Protein AF-A0A7S3RJG1-F1 (afdb_monomer_lite)

Organism: Emiliania huxleyi (NCBI:txid2903)

Structure (mmCIF, N/CA/C/O backbone):
data_AF-A0A7S3RJG1-F1
#
_entry.id   AF-A0A7S3RJG1-F1
#
loop_
_atom_site.group_PDB
_atom_site.id
_atom_site.type_symbol
_atom_site.label_atom_id
_atom_site.label_alt_id
_atom_site.label_comp_id
_atom_site.label_asym_id
_atom_site.label_entity_id
_atom_site.label_seq_id
_atom_site.pdbx_PDB_ins_code
_atom_site.Cartn_x
_atom_site.Cartn_y
_atom_site.Cartn_z
_atom_site.occupancy
_atom_site.B_iso_or_equiv
_atom_site.auth_seq_id
_atom_site.auth_comp_id
_atom_site.auth_asym_id
_atom_site.auth_atom_id
_atom_site.pdbx_PDB_model_num
ATOM 1 N N . MET A 1 1 ? 44.352 -50.219 5.046 1.00 38.06 1 MET A N 1
ATOM 2 C CA . MET A 1 1 ? 43.283 -51.176 4.690 1.00 38.06 1 MET A CA 1
ATOM 3 C C . MET A 1 1 ? 41.955 -50.445 4.789 1.00 38.06 1 MET A C 1
ATOM 5 O O . MET A 1 1 ? 41.608 -50.012 5.878 1.00 38.06 1 MET A O 1
ATOM 9 N N . LEU A 1 2 ? 41.303 -50.210 3.646 1.00 36.72 2 LEU A N 1
ATOM 10 C CA . LEU A 1 2 ? 39.987 -49.573 3.542 1.00 36.72 2 LEU A CA 1
ATOM 11 C C . LEU A 1 2 ? 38.890 -50.567 3.947 1.00 36.72 2 LEU A C 1
ATOM 13 O O . LEU A 1 2 ? 38.908 -51.700 3.471 1.00 36.72 2 LEU A O 1
ATOM 17 N N . ALA A 1 3 ? 37.918 -50.129 4.746 1.00 38.59 3 ALA A N 1
ATOM 18 C CA . ALA A 1 3 ? 36.662 -50.844 4.955 1.00 38.59 3 ALA A CA 1
ATOM 19 C C . ALA A 1 3 ? 35.512 -49.977 4.426 1.00 38.59 3 ALA A C 1
ATOM 21 O O . ALA A 1 3 ? 35.265 -48.878 4.918 1.00 38.59 3 ALA A O 1
ATOM 22 N N . ALA A 1 4 ? 34.877 -50.471 3.364 1.00 38.81 4 ALA A N 1
ATOM 23 C CA . ALA A 1 4 ? 33.766 -49.854 2.660 1.00 38.81 4 ALA A CA 1
ATOM 24 C C . ALA A 1 4 ? 32.439 -50.114 3.394 1.00 38.81 4 ALA A C 1
ATOM 26 O O . ALA A 1 4 ? 32.154 -51.245 3.785 1.00 38.81 4 ALA A O 1
ATOM 27 N N . LEU A 1 5 ? 31.623 -49.068 3.546 1.00 38.53 5 LEU A N 1
ATOM 28 C CA . LEU A 1 5 ? 30.238 -49.150 4.007 1.00 38.53 5 LEU A CA 1
ATOM 29 C C . LEU A 1 5 ? 29.314 -49.436 2.816 1.00 38.53 5 LEU A C 1
ATOM 31 O O . LEU A 1 5 ? 29.270 -48.672 1.854 1.00 38.53 5 LEU A O 1
ATOM 35 N N . ALA A 1 6 ? 28.579 -50.545 2.900 1.00 40.41 6 ALA A N 1
ATOM 36 C CA . ALA A 1 6 ? 27.544 -50.939 1.954 1.00 40.41 6 ALA A CA 1
ATOM 37 C C . ALA A 1 6 ? 26.232 -50.190 2.250 1.00 40.41 6 ALA A C 1
ATOM 39 O O . ALA A 1 6 ? 25.736 -50.210 3.376 1.00 40.41 6 ALA A O 1
ATOM 40 N N . VAL A 1 7 ? 25.669 -49.544 1.228 1.00 42.00 7 VAL A N 1
ATOM 41 C CA . VAL A 1 7 ? 24.361 -48.875 1.271 1.00 42.00 7 VAL A CA 1
ATOM 42 C C . VAL A 1 7 ? 23.276 -49.891 0.915 1.00 42.00 7 VAL A C 1
ATOM 44 O O . VAL A 1 7 ? 23.320 -50.522 -0.140 1.00 42.00 7 VAL A O 1
ATOM 47 N N . ALA A 1 8 ? 22.314 -50.054 1.822 1.00 39.75 8 ALA A N 1
ATOM 48 C CA . ALA A 1 8 ? 21.162 -50.932 1.677 1.00 39.75 8 ALA A CA 1
ATOM 49 C C . ALA A 1 8 ? 20.183 -50.404 0.612 1.00 39.75 8 ALA A C 1
ATOM 51 O O . ALA A 1 8 ? 19.759 -49.250 0.653 1.00 39.75 8 ALA A O 1
ATOM 52 N N . ALA A 1 9 ? 19.808 -51.275 -0.324 1.00 37.09 9 ALA A N 1
ATOM 53 C CA . ALA A 1 9 ? 18.750 -51.044 -1.296 1.00 37.09 9 ALA A CA 1
ATOM 54 C C . ALA A 1 9 ? 17.375 -51.249 -0.637 1.00 37.09 9 ALA A C 1
ATOM 56 O O . ALA A 1 9 ? 17.085 -52.335 -0.136 1.00 37.09 9 ALA A O 1
ATOM 57 N N . TYR A 1 10 ? 16.523 -50.222 -0.666 1.00 35.66 10 TYR A N 1
ATOM 58 C CA . TYR A 1 10 ? 15.114 -50.310 -0.277 1.00 35.66 10 TYR A CA 1
ATOM 59 C C . TYR A 1 10 ? 14.236 -49.950 -1.485 1.00 35.66 10 TYR A C 1
ATOM 61 O O . TYR A 1 10 ? 14.362 -48.868 -2.056 1.00 35.66 10 TYR A O 1
ATOM 69 N N . GLN A 1 11 ? 13.391 -50.896 -1.902 1.00 41.91 11 GLN A N 1
ATOM 70 C CA . GLN A 1 11 ? 12.414 -50.769 -2.990 1.00 41.91 11 GLN A CA 1
ATOM 71 C C . GLN A 1 11 ? 11.110 -50.123 -2.485 1.00 41.91 11 GLN A C 1
ATOM 73 O O . GLN A 1 11 ? 10.681 -50.447 -1.377 1.00 41.91 11 GLN A O 1
ATOM 78 N N . PRO A 1 12 ? 10.405 -49.306 -3.289 1.00 49.06 12 PRO A N 1
ATOM 79 C CA . PRO A 1 12 ? 9.004 -48.979 -3.037 1.00 49.06 12 PRO A CA 1
ATOM 80 C C . PRO A 1 12 ? 8.052 -50.014 -3.683 1.00 49.06 12 PRO A C 1
ATOM 82 O O . PRO A 1 12 ? 8.386 -50.597 -4.718 1.00 49.06 12 PRO A O 1
ATOM 85 N N . PRO A 1 13 ? 6.860 -50.252 -3.100 1.00 49.81 13 PRO A N 1
ATOM 86 C CA . PRO A 1 13 ? 5.906 -51.240 -3.592 1.00 49.81 13 PRO A CA 1
ATOM 87 C C . PRO A 1 13 ? 5.109 -50.744 -4.806 1.00 49.81 13 PRO A C 1
ATOM 89 O O . PRO A 1 13 ? 4.666 -49.598 -4.876 1.00 49.81 13 PRO A O 1
ATOM 92 N N . CYS A 1 14 ? 4.876 -51.663 -5.740 1.00 38.03 14 CYS A N 1
ATOM 93 C CA . CYS A 1 14 ? 4.007 -51.504 -6.899 1.00 38.03 14 CYS A CA 1
ATOM 94 C C . CYS A 1 14 ? 2.534 -51.752 -6.521 1.00 38.03 14 CYS A C 1
ATOM 96 O O . CYS A 1 14 ? 2.207 -52.833 -6.037 1.00 38.03 14 CYS A O 1
ATOM 98 N N . LEU A 1 15 ? 1.634 -50.824 -6.855 1.00 45.22 15 LEU A N 1
ATOM 99 C CA . LEU A 1 15 ? 0.207 -51.076 -7.122 1.00 45.22 15 LEU A CA 1
ATOM 100 C C . LEU A 1 15 ? -0.148 -50.222 -8.357 1.00 45.22 15 LEU A C 1
ATOM 102 O O . LEU A 1 15 ? 0.000 -49.007 -8.320 1.00 45.22 15 LEU A O 1
ATOM 106 N N . ALA A 1 16 ? -0.290 -50.816 -9.552 1.00 39.38 16 ALA A N 1
ATOM 107 C CA . ALA A 1 16 ? -1.556 -51.305 -10.130 1.00 39.38 16 ALA A CA 1
ATOM 108 C C . ALA A 1 16 ? -2.599 -50.166 -10.244 1.00 39.38 16 ALA A C 1
ATOM 110 O O . ALA A 1 16 ? -2.907 -49.534 -9.249 1.00 39.38 16 ALA A O 1
ATOM 111 N N . ARG A 1 17 ? -3.243 -49.833 -11.369 1.00 36.91 17 ARG A N 1
ATOM 112 C CA . ARG A 1 17 ? -3.644 -50.574 -12.575 1.00 36.91 17 ARG A CA 1
ATOM 113 C C . ARG A 1 17 ? -4.294 -49.539 -13.530 1.00 36.91 17 ARG A C 1
ATOM 115 O O . ARG A 1 17 ? -4.946 -48.633 -13.032 1.00 36.91 17 ARG A O 1
ATOM 122 N N . SER A 1 18 ? -4.123 -49.696 -14.851 1.00 43.47 18 SER A N 1
ATOM 123 C CA . SER A 1 18 ? -5.025 -49.305 -15.972 1.00 43.47 18 SER A CA 1
ATOM 124 C C . SER A 1 18 ? -5.950 -48.071 -15.794 1.00 43.47 18 SER A C 1
ATOM 126 O O . SER A 1 18 ? -6.823 -48.069 -14.935 1.00 43.47 18 SER A O 1
ATOM 128 N N . SER A 1 19 ? -6.016 -47.079 -16.686 1.00 41.47 19 SER A N 1
ATOM 129 C CA . SER A 1 19 ? -6.499 -47.197 -18.077 1.00 41.47 19 SER A CA 1
ATOM 130 C C . SER A 1 19 ? -6.564 -45.792 -18.707 1.00 41.47 19 SER A C 1
ATOM 132 O O . SER A 1 19 ? -6.949 -44.854 -18.019 1.00 41.47 19 SER A O 1
ATOM 134 N N . GLY A 1 20 ? -6.330 -45.669 -20.019 1.00 40.94 20 GLY A N 1
ATOM 135 C CA . GLY A 1 20 ? -7.025 -44.667 -20.845 1.00 40.94 20 GLY A CA 1
ATOM 136 C C . GLY A 1 20 ? -6.385 -43.284 -21.007 1.00 40.94 20 GLY A C 1
ATOM 137 O O . GLY A 1 20 ? -6.998 -42.281 -20.659 1.00 40.94 20 GLY A O 1
ATOM 138 N N . LEU A 1 21 ? -5.215 -43.202 -21.649 1.00 40.44 21 LEU A N 1
ATOM 139 C CA . LEU A 1 21 ? -4.813 -41.979 -22.356 1.00 40.44 21 LEU A CA 1
ATOM 140 C C . LEU A 1 21 ? -5.718 -41.810 -23.586 1.00 40.44 21 LEU A C 1
ATOM 142 O O . LEU A 1 21 ? -5.425 -42.335 -24.660 1.00 40.44 21 LEU A O 1
ATOM 146 N N . GLN A 1 22 ? -6.841 -41.109 -23.429 1.00 47.50 22 GLN A N 1
ATOM 147 C CA . GLN A 1 22 ? -7.560 -40.568 -24.576 1.00 47.50 22 GLN A CA 1
ATOM 148 C C . GLN A 1 22 ? -6.876 -39.280 -25.023 1.00 47.50 22 GLN A C 1
ATOM 150 O O . GLN A 1 22 ? -6.852 -38.262 -24.337 1.00 47.50 22 GLN A O 1
ATOM 155 N N . SER A 1 23 ? -6.279 -39.394 -26.201 1.00 47.53 23 SER A N 1
ATOM 156 C CA . SER A 1 23 ? -5.746 -38.313 -27.002 1.00 47.53 23 SER A CA 1
ATOM 157 C C . SER A 1 23 ? -6.875 -37.364 -27.413 1.00 47.53 23 SER A C 1
ATOM 159 O O . SER A 1 23 ? -7.756 -37.747 -28.177 1.00 47.53 23 SER A O 1
ATOM 161 N N . THR A 1 24 ? -6.823 -36.112 -26.964 1.00 46.72 24 THR A N 1
ATOM 162 C CA . THR A 1 24 ? -7.444 -34.992 -27.682 1.00 46.72 24 THR A CA 1
ATOM 163 C C . THR A 1 24 ? -6.402 -33.905 -27.859 1.00 46.72 24 THR A C 1
ATOM 165 O O . THR A 1 24 ? -6.221 -33.014 -27.031 1.00 46.72 24 THR A O 1
ATOM 168 N N . THR A 1 25 ? -5.676 -34.011 -28.965 1.00 46.88 25 THR A N 1
ATOM 169 C CA . THR A 1 25 ? -4.813 -32.960 -29.490 1.00 46.88 25 THR A CA 1
ATOM 170 C C . THR A 1 25 ? -5.692 -31.796 -29.958 1.00 46.88 25 THR A C 1
ATOM 172 O O . THR A 1 25 ? -6.132 -31.765 -31.104 1.00 46.88 25 THR A O 1
ATOM 175 N N . LEU A 1 26 ? -5.957 -30.810 -29.098 1.00 42.34 26 LEU A N 1
ATOM 176 C CA . LEU A 1 26 ? -6.446 -29.508 -29.556 1.00 42.34 26 LEU A CA 1
ATOM 177 C C . LEU A 1 26 ? -5.259 -28.733 -30.140 1.00 42.34 26 LEU A C 1
ATOM 179 O O . LEU A 1 26 ? -4.596 -27.948 -29.466 1.00 42.34 26 LEU A O 1
ATOM 183 N N . ARG A 1 27 ? -4.975 -28.980 -31.425 1.00 44.81 27 ARG A N 1
ATOM 184 C CA . ARG A 1 27 ? -4.198 -28.053 -32.254 1.00 44.81 27 ARG A CA 1
ATOM 185 C C . ARG A 1 27 ? -4.978 -26.741 -32.317 1.00 44.81 27 ARG A C 1
ATOM 187 O O . ARG A 1 27 ? -5.943 -26.632 -33.069 1.00 44.81 27 ARG A O 1
ATOM 194 N N . ARG A 1 28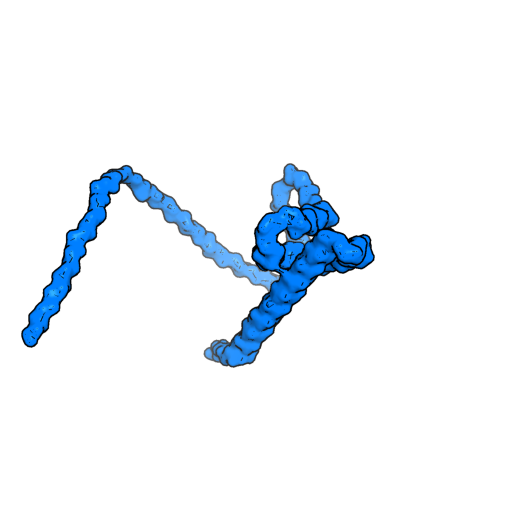 ? -4.568 -25.734 -31.543 1.00 41.84 28 ARG A N 1
ATOM 195 C CA . ARG A 1 28 ? -5.001 -24.358 -31.790 1.00 41.84 28 ARG A CA 1
ATOM 196 C C . ARG A 1 28 ? -4.360 -23.920 -33.103 1.00 41.84 28 ARG A C 1
ATOM 198 O O . ARG A 1 28 ? -3.164 -23.648 -33.151 1.00 41.84 28 ARG A O 1
ATOM 205 N N . ALA A 1 29 ? -5.148 -23.913 -34.173 1.00 43.44 29 ALA A N 1
ATOM 206 C CA . ALA A 1 29 ? -4.787 -23.242 -35.408 1.00 43.44 29 ALA A CA 1
ATOM 207 C C . ALA A 1 29 ? -4.615 -21.748 -35.094 1.00 43.44 29 ALA A C 1
ATOM 209 O O . ALA A 1 29 ? -5.582 -21.049 -34.798 1.00 43.44 29 ALA A O 1
ATOM 210 N N . VAL A 1 30 ? -3.371 -21.274 -35.088 1.00 45.16 30 VAL A N 1
ATOM 211 C CA . VAL A 1 30 ? -3.067 -19.844 -35.112 1.00 45.16 30 VAL A CA 1
ATOM 212 C C . VAL A 1 30 ? -3.192 -19.418 -36.569 1.00 45.16 30 VAL A C 1
ATOM 214 O O . VAL A 1 30 ? -2.314 -19.704 -37.378 1.00 45.16 30 VAL A O 1
ATOM 217 N N . ALA A 1 31 ? -4.309 -18.787 -36.923 1.00 46.97 31 ALA A N 1
ATOM 218 C CA . ALA A 1 31 ? -4.369 -18.001 -38.146 1.00 46.97 31 ALA A CA 1
ATOM 219 C C . ALA A 1 31 ? -3.555 -16.713 -37.917 1.00 46.97 31 ALA A C 1
ATOM 221 O O . ALA A 1 31 ? -3.774 -16.049 -36.899 1.00 46.97 31 ALA A O 1
ATOM 222 N N . PRO A 1 32 ? -2.625 -16.333 -38.809 1.00 42.91 32 PRO A N 1
ATOM 223 C CA . PRO A 1 32 ? -1.995 -15.027 -38.731 1.00 42.91 32 PRO A CA 1
ATOM 224 C C . PRO A 1 32 ? -3.016 -13.981 -39.193 1.00 42.91 32 PRO A C 1
ATOM 226 O O . PRO A 1 32 ? -3.326 -13.887 -40.378 1.00 42.91 32 PRO A O 1
ATOM 229 N N . VAL A 1 33 ? -3.562 -13.192 -38.266 1.00 44.22 33 VAL A N 1
ATOM 230 C CA . VAL A 1 33 ? -4.250 -11.950 -38.639 1.00 44.22 33 VAL A CA 1
ATOM 231 C C . VAL A 1 33 ? -3.158 -10.947 -38.992 1.00 44.22 33 VAL A C 1
ATOM 233 O O . VAL A 1 33 ? -2.571 -10.313 -38.118 1.00 44.22 33 VAL A O 1
ATOM 236 N N . ALA A 1 34 ? -2.846 -10.846 -40.282 1.00 44.09 34 ALA A N 1
ATOM 237 C CA . ALA A 1 34 ? -2.120 -9.708 -40.818 1.00 44.09 34 ALA A CA 1
ATOM 238 C C . ALA A 1 34 ? -3.028 -8.479 -40.672 1.00 44.09 34 ALA A C 1
ATOM 240 O O . ALA A 1 34 ? -3.936 -8.271 -41.474 1.00 44.09 34 ALA A O 1
ATOM 241 N N . ASN A 1 35 ? -2.831 -7.703 -39.606 1.00 43.50 35 ASN A N 1
ATOM 242 C CA . ASN A 1 35 ? -3.510 -6.427 -39.440 1.00 43.50 35 ASN A CA 1
ATOM 243 C C . ASN A 1 35 ? -2.752 -5.388 -40.273 1.00 43.50 35 ASN A C 1
ATOM 245 O O . ASN A 1 35 ? -1.767 -4.811 -39.817 1.00 43.50 35 ASN A O 1
ATOM 249 N N . ILE A 1 36 ? -3.163 -5.216 -41.528 1.00 47.94 36 ILE A N 1
ATOM 250 C CA . ILE A 1 36 ? -2.752 -4.069 -42.337 1.00 47.94 36 ILE A CA 1
ATOM 251 C C . ILE A 1 36 ? -3.549 -2.885 -41.790 1.00 47.94 36 ILE A C 1
ATOM 253 O O . ILE A 1 36 ? -4.747 -2.777 -42.032 1.00 47.94 36 ILE A O 1
ATOM 257 N N . ILE A 1 37 ? -2.899 -2.051 -40.982 1.00 48.94 37 ILE A N 1
ATOM 258 C CA . ILE A 1 37 ? -3.478 -0.801 -40.488 1.00 48.94 37 ILE A CA 1
ATOM 259 C C . ILE A 1 37 ? -3.342 0.216 -41.623 1.00 48.94 37 ILE A C 1
ATOM 261 O O . ILE A 1 37 ? -2.228 0.630 -41.946 1.00 48.94 37 ILE A O 1
ATOM 265 N N . ASP A 1 38 ? -4.460 0.578 -42.250 1.00 48.28 38 ASP A N 1
ATOM 266 C CA . ASP A 1 38 ? -4.538 1.730 -43.149 1.00 48.28 38 ASP A CA 1
ATOM 267 C C . ASP A 1 38 ? -4.416 3.014 -42.300 1.00 48.28 38 ASP A C 1
ATOM 269 O O . ASP A 1 38 ? -5.203 3.202 -41.369 1.00 48.28 38 ASP A O 1
ATOM 273 N N . PRO A 1 39 ? -3.418 3.883 -42.539 1.00 53.25 39 PRO A N 1
ATOM 274 C CA . PRO A 1 39 ? -3.160 5.046 -41.693 1.00 53.25 39 PRO A CA 1
ATOM 275 C C . PRO A 1 39 ? -4.148 6.214 -41.887 1.00 53.25 39 PRO A C 1
ATOM 277 O O . PRO A 1 39 ? -3.913 7.274 -41.309 1.00 53.25 39 PRO A O 1
ATOM 280 N N . ASN A 1 40 ? -5.221 6.062 -42.674 1.00 50.66 40 ASN A N 1
ATOM 281 C CA . ASN A 1 40 ? -6.138 7.163 -43.003 1.00 50.66 40 ASN A CA 1
ATOM 282 C C . ASN A 1 40 ? -7.588 7.043 -42.489 1.00 50.66 40 ASN A C 1
ATOM 284 O O . ASN A 1 40 ? -8.404 7.896 -42.842 1.00 50.66 40 ASN A O 1
ATOM 288 N N . GLU A 1 41 ? -7.937 6.076 -41.631 1.00 42.88 41 GLU A N 1
ATOM 289 C CA . GLU A 1 41 ? -9.262 6.077 -40.982 1.00 42.88 41 GLU A CA 1
ATOM 290 C C . GLU A 1 41 ? -9.256 6.786 -39.611 1.00 42.88 41 GLU A C 1
ATOM 292 O O . GLU A 1 41 ? -8.431 6.466 -38.751 1.00 42.88 41 GLU A O 1
ATOM 297 N N . PRO A 1 42 ? -10.181 7.737 -39.353 1.00 44.91 42 PRO A N 1
ATOM 298 C CA . PRO A 1 42 ? -10.363 8.301 -38.022 1.00 44.91 42 PRO A CA 1
ATOM 299 C C . PRO A 1 42 ? -10.931 7.229 -37.086 1.00 44.91 42 PRO A C 1
ATOM 301 O O . PRO A 1 42 ? -11.965 6.637 -37.378 1.00 44.91 42 PRO A O 1
ATOM 304 N N . SER A 1 43 ? -10.247 7.006 -35.961 1.00 50.53 43 SER A N 1
ATOM 305 C CA . SER A 1 43 ? -10.522 6.000 -34.928 1.00 50.53 43 SER A CA 1
ATOM 306 C C . SER A 1 43 ? -11.999 5.896 -34.520 1.00 50.53 43 SER A C 1
ATOM 308 O O . SER A 1 43 ? -12.430 6.484 -33.529 1.00 50.53 43 SER A O 1
ATOM 310 N N . SER A 1 44 ? -12.781 5.107 -35.251 1.00 48.47 44 SER A N 1
ATOM 311 C CA . SER A 1 44 ? -14.090 4.640 -34.812 1.00 48.47 44 SER A CA 1
ATOM 312 C C . SER A 1 44 ? -13.894 3.586 -33.726 1.00 48.47 44 SER A C 1
ATOM 314 O O . SER A 1 44 ? -13.233 2.568 -33.939 1.00 48.47 44 SER A O 1
ATOM 316 N N . GLU A 1 45 ? -14.449 3.859 -32.544 1.00 49.25 45 GLU A N 1
ATOM 317 C CA . GLU A 1 45 ? -14.462 2.969 -31.386 1.00 49.25 45 GLU A CA 1
ATOM 318 C C . GLU A 1 45 ? -14.831 1.537 -31.794 1.00 49.25 45 GLU A C 1
ATOM 320 O O . GLU A 1 45 ? -15.966 1.242 -32.176 1.00 49.25 45 GLU A O 1
ATOM 325 N N . VAL A 1 46 ? -13.877 0.614 -31.665 1.00 50.12 46 VAL A N 1
ATOM 326 C CA . VAL A 1 46 ? -14.144 -0.821 -31.768 1.00 50.12 46 VAL A CA 1
ATOM 327 C C . VAL A 1 46 ? -14.915 -1.237 -30.513 1.00 50.12 46 VAL A C 1
ATOM 329 O O . VAL A 1 46 ? -14.344 -1.721 -29.534 1.00 50.12 46 VAL A O 1
ATOM 332 N N . ARG A 1 47 ? -16.238 -1.045 -30.520 1.00 49.69 47 ARG A N 1
ATOM 333 C CA . ARG A 1 47 ? -17.137 -1.687 -29.557 1.00 49.69 47 ARG A CA 1
ATOM 334 C C . ARG A 1 47 ? -17.090 -3.191 -29.803 1.00 49.69 47 ARG A C 1
ATOM 336 O O . ARG A 1 47 ? -17.732 -3.709 -30.714 1.00 49.69 47 ARG A O 1
ATOM 343 N N . ARG A 1 48 ? -16.324 -3.910 -28.979 1.00 53.41 48 ARG A N 1
ATOM 344 C CA . ARG A 1 48 ? -16.475 -5.363 -28.848 1.00 53.41 48 ARG A CA 1
ATOM 345 C C . ARG A 1 48 ? -17.892 -5.627 -28.345 1.00 53.41 48 ARG A C 1
ATOM 347 O O . ARG A 1 48 ? -18.196 -5.331 -27.194 1.00 53.41 48 ARG A O 1
ATOM 354 N N . ALA A 1 49 ? -18.752 -6.164 -29.203 1.00 48.44 49 ALA A N 1
ATOM 355 C CA . ALA A 1 49 ? -20.042 -6.698 -28.795 1.00 48.44 49 ALA A CA 1
ATOM 356 C C . ALA A 1 49 ? -19.804 -7.931 -27.903 1.00 48.44 49 ALA A C 1
ATOM 358 O O . ALA A 1 49 ? -19.557 -9.031 -28.394 1.00 48.44 49 ALA A O 1
ATOM 359 N N . GLY A 1 50 ? -19.792 -7.722 -26.585 1.00 51.62 50 GLY A N 1
ATOM 360 C CA . GLY A 1 50 ? -19.980 -8.779 -25.591 1.00 51.62 50 GLY A CA 1
ATOM 361 C C . GLY A 1 50 ? -21.471 -9.117 -25.439 1.00 51.62 50 GLY A C 1
ATOM 362 O O . GLY A 1 50 ? -22.310 -8.328 -25.877 1.00 51.62 50 GLY A O 1
ATOM 363 N N . PRO A 1 51 ? -21.821 -10.283 -24.864 1.00 49.03 51 PRO A N 1
ATOM 364 C CA . PRO A 1 51 ? -23.208 -10.739 -24.748 1.00 49.03 51 PRO A CA 1
ATOM 365 C C . PRO A 1 51 ? -24.072 -9.708 -24.006 1.00 49.03 51 PRO A C 1
ATOM 367 O O . PRO A 1 51 ? -23.713 -9.250 -22.924 1.00 49.03 51 PRO A O 1
ATOM 370 N N . ALA A 1 52 ? -25.203 -9.351 -24.616 1.00 56.19 52 ALA A N 1
ATOM 371 C CA . ALA A 1 52 ? -26.007 -8.162 -24.323 1.00 56.19 52 ALA A CA 1
ATOM 372 C C . ALA A 1 52 ? -26.853 -8.202 -23.031 1.00 56.19 52 ALA A C 1
ATOM 374 O O . ALA A 1 52 ? -27.629 -7.282 -22.814 1.00 56.19 52 ALA A O 1
ATOM 375 N N . ASP A 1 53 ? -26.695 -9.210 -22.167 1.00 56.31 53 ASP A N 1
ATOM 376 C CA . ASP A 1 53 ? -27.560 -9.419 -20.989 1.00 56.31 53 ASP A CA 1
ATOM 377 C C . ASP A 1 53 ? -26.787 -9.755 -19.698 1.00 56.31 53 ASP A C 1
ATOM 379 O O . ASP A 1 53 ? -27.332 -10.341 -18.762 1.00 56.31 53 ASP A O 1
ATOM 383 N N . ALA A 1 54 ? -25.503 -9.399 -19.606 1.00 58.16 54 ALA A N 1
ATOM 384 C CA . ALA A 1 54 ? -24.856 -9.352 -18.297 1.00 58.16 54 ALA A CA 1
ATOM 385 C C . ALA A 1 54 ? -25.292 -8.050 -17.602 1.00 58.16 54 ALA A C 1
ATOM 387 O O . ALA A 1 54 ? -25.154 -6.991 -18.221 1.00 58.16 54 ALA A O 1
ATOM 388 N N . PRO A 1 55 ? -25.803 -8.077 -16.350 1.00 58.59 55 PRO A N 1
ATOM 389 C CA . PRO A 1 55 ? -25.982 -6.840 -15.602 1.00 58.59 55 PRO A CA 1
ATOM 390 C C . PRO A 1 55 ? -24.650 -6.097 -15.640 1.00 58.59 55 PRO A C 1
ATOM 392 O O . PRO A 1 55 ? -23.603 -6.709 -15.415 1.00 58.59 55 PRO A O 1
ATOM 395 N N . GLU A 1 56 ? -24.692 -4.812 -15.989 1.00 59.75 56 GLU A N 1
ATOM 396 C CA . GLU A 1 56 ? -23.529 -3.934 -15.976 1.00 59.75 56 GLU A CA 1
ATOM 397 C C . GLU A 1 56 ? -23.059 -3.862 -14.514 1.00 59.75 56 GLU A C 1
ATOM 399 O O . GLU A 1 56 ? -23.506 -3.019 -13.740 1.00 59.75 56 GLU A O 1
ATOM 404 N N . GLN A 1 57 ? -22.249 -4.838 -14.089 1.00 61.06 57 GLN A N 1
ATOM 405 C CA . GLN A 1 57 ? -21.642 -4.889 -12.767 1.00 61.06 57 GLN A CA 1
ATOM 406 C C . GLN A 1 57 ? -20.620 -3.763 -12.737 1.00 61.06 57 GLN A C 1
ATOM 408 O O . GLN A 1 57 ? -19.442 -3.944 -13.043 1.00 61.06 57 GLN A O 1
ATOM 413 N N . ARG A 1 58 ? -21.105 -2.557 -12.447 1.00 67.62 58 ARG A N 1
ATOM 414 C CA . ARG A 1 58 ? -20.255 -1.420 -12.143 1.00 67.62 58 ARG A CA 1
ATOM 415 C C . ARG A 1 58 ? -19.572 -1.752 -10.832 1.00 67.62 58 ARG A C 1
ATOM 417 O O . ARG A 1 58 ? -20.226 -1.859 -9.801 1.00 67.62 58 ARG A O 1
ATOM 424 N N . ILE A 1 59 ? -18.269 -1.979 -10.905 1.00 66.38 59 ILE A N 1
ATOM 425 C CA . ILE A 1 59 ? -17.440 -2.117 -9.716 1.00 66.38 59 ILE A CA 1
ATOM 426 C C . ILE A 1 59 ? -17.476 -0.762 -9.015 1.00 66.38 59 ILE A C 1
ATOM 428 O O . ILE A 1 59 ? -17.014 0.234 -9.576 1.00 66.38 59 ILE A O 1
ATOM 432 N N . ASP A 1 60 ? -18.058 -0.724 -7.820 1.00 79.56 60 ASP A N 1
ATOM 433 C CA . ASP A 1 60 ? -17.979 0.447 -6.960 1.00 79.56 60 ASP A CA 1
ATOM 434 C C . ASP A 1 60 ? -16.583 0.483 -6.325 1.00 79.56 60 ASP A C 1
ATOM 436 O O . ASP A 1 60 ? -16.208 -0.366 -5.505 1.00 79.56 60 ASP A O 1
ATOM 440 N N . SER A 1 61 ? -15.774 1.449 -6.757 1.00 75.06 61 SER A N 1
ATOM 441 C CA . SER A 1 61 ? -14.420 1.637 -6.245 1.00 75.06 61 SER A CA 1
ATOM 442 C C . SER A 1 61 ? -14.432 1.991 -4.759 1.00 75.06 61 SER A C 1
ATOM 444 O O . SER A 1 61 ? -13.555 1.546 -4.021 1.00 75.06 61 SER A O 1
ATOM 446 N N . GLU A 1 62 ? -15.450 2.709 -4.279 1.00 82.19 62 GLU A N 1
ATOM 447 C CA . GLU A 1 62 ? -15.557 3.083 -2.874 1.00 82.19 62 GLU A CA 1
ATOM 448 C C . GLU A 1 62 ? -15.771 1.871 -1.972 1.00 82.19 62 GLU A C 1
ATOM 450 O O . GLU A 1 62 ? -15.091 1.742 -0.947 1.00 82.19 62 GLU A O 1
ATOM 455 N N . GLU A 1 63 ? -16.678 0.981 -2.364 1.00 83.69 63 GLU A N 1
ATOM 456 C CA . GLU A 1 63 ? -16.925 -0.274 -1.659 1.00 83.69 63 GLU A CA 1
ATOM 457 C C . GLU A 1 63 ? -15.683 -1.172 -1.691 1.00 83.69 63 GLU A C 1
ATOM 459 O O . GLU A 1 63 ? -15.274 -1.709 -0.658 1.00 83.69 63 GLU A O 1
ATOM 464 N N . THR A 1 64 ? -15.021 -1.252 -2.848 1.00 84.31 64 THR A N 1
ATOM 465 C CA . THR A 1 64 ? -13.799 -2.044 -3.035 1.00 84.31 64 THR A CA 1
ATOM 466 C C . THR A 1 64 ? -12.693 -1.603 -2.075 1.00 84.31 64 THR A C 1
ATOM 468 O O . THR A 1 64 ? -12.134 -2.430 -1.349 1.00 84.31 64 THR A O 1
ATOM 471 N N . TYR A 1 65 ? -12.419 -0.297 -1.992 1.00 85.25 65 TYR A N 1
ATOM 472 C CA . TYR A 1 65 ? -11.409 0.218 -1.065 1.00 85.25 65 TYR A CA 1
ATOM 473 C C . TYR A 1 65 ? -11.800 -0.006 0.392 1.00 85.25 65 TYR A C 1
ATOM 475 O O . TYR A 1 65 ? -10.936 -0.312 1.210 1.00 85.25 65 TYR A O 1
ATOM 483 N N . ARG A 1 66 ? -13.091 0.103 0.728 1.00 86.19 66 ARG A N 1
ATOM 484 C CA . ARG A 1 66 ? -13.584 -0.173 2.083 1.00 86.19 66 ARG A CA 1
ATOM 485 C C . ARG A 1 66 ? -13.336 -1.616 2.496 1.00 86.19 66 ARG A C 1
ATOM 487 O O . ARG A 1 66 ? -12.895 -1.851 3.619 1.00 86.19 66 ARG A O 1
ATOM 494 N N . ILE A 1 67 ? -13.612 -2.563 1.603 1.00 88.12 67 ILE A N 1
ATOM 495 C CA . ILE A 1 67 ? -13.381 -3.987 1.853 1.00 88.12 67 ILE A CA 1
ATOM 496 C C . 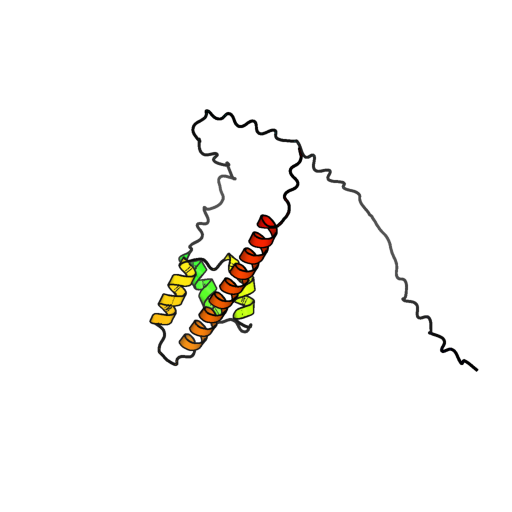ILE A 1 67 ? -11.887 -4.243 2.031 1.00 88.12 67 ILE A C 1
ATOM 498 O O . ILE A 1 67 ? -11.498 -4.827 3.036 1.00 88.12 67 ILE A O 1
ATOM 502 N N . MET A 1 68 ? -11.046 -3.746 1.121 1.00 88.50 68 MET A N 1
ATOM 503 C CA . MET A 1 68 ? -9.591 -3.903 1.219 1.00 88.50 68 MET A CA 1
ATOM 504 C C . MET A 1 68 ? -9.028 -3.319 2.514 1.00 88.50 68 MET A C 1
ATOM 506 O O . MET A 1 68 ? -8.236 -3.965 3.197 1.00 88.50 68 MET A O 1
ATOM 510 N N . PHE A 1 69 ? -9.456 -2.107 2.868 1.00 88.75 69 PHE A N 1
ATOM 511 C CA . PHE A 1 69 ? -9.019 -1.444 4.087 1.00 88.75 69 PHE A CA 1
ATOM 512 C C . PHE A 1 69 ? -9.425 -2.251 5.318 1.00 88.75 69 PHE A C 1
ATOM 514 O O . PHE A 1 69 ? -8.588 -2.543 6.165 1.00 88.75 69 PHE A O 1
ATOM 521 N N . ARG A 1 70 ? -10.684 -2.705 5.371 1.00 89.19 70 ARG A N 1
ATOM 522 C CA . ARG A 1 70 ? -11.170 -3.582 6.438 1.00 89.19 70 ARG A CA 1
ATOM 523 C C . ARG A 1 70 ? -10.340 -4.857 6.538 1.00 89.19 70 ARG A C 1
ATOM 525 O O . ARG A 1 70 ? -9.911 -5.205 7.628 1.00 89.19 70 ARG A O 1
ATOM 532 N N . THR A 1 71 ? -10.065 -5.522 5.418 1.00 89.31 71 THR A N 1
ATOM 533 C CA . THR A 1 71 ? -9.242 -6.737 5.405 1.00 89.31 71 THR A CA 1
ATOM 534 C C . THR A 1 71 ? -7.853 -6.484 5.987 1.00 89.31 71 THR A C 1
ATOM 536 O O . THR A 1 71 ? -7.372 -7.301 6.761 1.00 89.31 71 THR A O 1
ATOM 539 N N . LEU A 1 72 ? -7.215 -5.352 5.684 1.00 90.56 72 LEU A N 1
ATOM 540 C CA . LEU A 1 72 ? -5.903 -5.012 6.247 1.00 90.56 72 LEU A CA 1
ATOM 541 C C . LEU A 1 72 ? -5.964 -4.651 7.740 1.00 90.56 72 LEU A C 1
ATOM 543 O O . LEU A 1 72 ? -5.031 -4.946 8.490 1.00 90.56 72 LEU A O 1
ATOM 547 N N . MET A 1 73 ? -7.065 -4.050 8.187 1.00 89.56 73 MET A N 1
ATOM 548 C CA . MET A 1 73 ? -7.284 -3.766 9.606 1.00 89.56 73 MET A CA 1
ATOM 549 C C . MET A 1 73 ? -7.550 -5.045 10.409 1.00 89.56 73 MET A C 1
ATOM 551 O O . MET A 1 73 ? -7.028 -5.192 11.508 1.00 89.56 73 MET A O 1
ATOM 555 N N . GLU A 1 74 ? -8.307 -5.986 9.846 1.00 90.06 74 GLU A N 1
ATOM 556 C CA . GLU A 1 74 ? -8.795 -7.189 10.535 1.00 90.06 74 GLU A CA 1
ATOM 557 C C . GLU A 1 74 ? -7.931 -8.441 10.296 1.00 90.06 74 GLU A C 1
ATOM 559 O O . GLU A 1 74 ? -8.182 -9.479 10.903 1.00 90.06 74 GLU A O 1
ATOM 564 N N . THR A 1 75 ? -6.928 -8.389 9.412 1.00 88.25 75 THR A N 1
ATOM 565 C CA . THR A 1 75 ? -6.125 -9.577 9.079 1.00 88.25 75 THR A CA 1
ATOM 566 C C . THR A 1 75 ? -5.301 -10.083 10.264 1.00 88.25 75 THR A C 1
ATOM 568 O O . THR A 1 75 ? -4.601 -9.327 10.934 1.00 88.25 75 THR A O 1
ATOM 571 N N . GLU A 1 76 ? -5.327 -11.395 10.489 1.00 85.88 76 GLU A N 1
ATOM 572 C CA . GLU A 1 76 ? -4.446 -12.071 11.452 1.00 85.88 76 GLU A CA 1
ATOM 573 C C . GLU A 1 76 ? -3.044 -12.330 10.870 1.00 85.88 76 GLU A C 1
ATOM 575 O O . GLU A 1 76 ? -2.090 -12.594 11.606 1.00 85.88 76 GLU A O 1
ATOM 580 N N . ASN A 1 77 ? -2.904 -12.242 9.543 1.00 84.56 77 ASN A N 1
ATOM 581 C CA . ASN A 1 77 ? -1.625 -12.385 8.858 1.00 84.56 77 ASN A CA 1
ATOM 582 C C . ASN A 1 7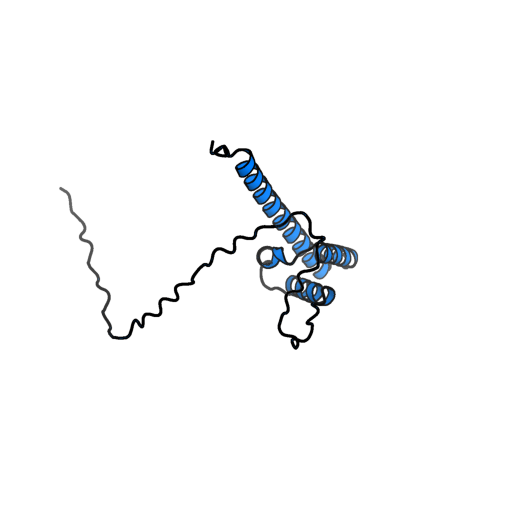7 ? -0.777 -11.115 9.007 1.00 84.56 77 ASN A C 1
ATOM 584 O O . ASN A 1 77 ? -1.262 -10.034 9.350 1.00 84.56 77 ASN A O 1
ATOM 588 N N . LYS A 1 78 ? 0.517 -11.227 8.690 1.00 89.88 78 LYS A N 1
ATOM 589 C CA . LYS A 1 78 ? 1.391 -10.054 8.607 1.00 89.88 78 LYS A CA 1
ATOM 590 C C . LYS A 1 78 ? 0.880 -9.116 7.516 1.00 89.88 78 LYS A C 1
ATOM 592 O O . LYS A 1 78 ? 0.738 -9.523 6.363 1.00 89.88 78 LYS A O 1
ATOM 597 N N . VAL A 1 79 ? 0.687 -7.847 7.867 1.00 92.25 79 VAL A N 1
ATOM 598 C CA . VAL A 1 79 ? 0.196 -6.810 6.947 1.00 92.25 79 VAL A CA 1
ATOM 599 C C . VAL A 1 79 ? 1.064 -6.716 5.695 1.00 92.25 79 VAL A C 1
ATOM 601 O O . VAL A 1 79 ? 0.542 -6.628 4.589 1.00 92.25 79 VAL A O 1
ATOM 604 N N . ALA A 1 80 ? 2.386 -6.820 5.849 1.00 92.50 80 ALA A N 1
ATOM 605 C CA . ALA A 1 80 ? 3.326 -6.797 4.732 1.00 92.50 80 ALA A CA 1
ATOM 606 C C . ALA A 1 80 ? 3.059 -7.891 3.681 1.00 92.50 80 ALA A C 1
ATOM 608 O O . ALA A 1 80 ? 3.163 -7.619 2.485 1.00 92.50 80 ALA A O 1
ATOM 609 N N . ASP A 1 81 ? 2.673 -9.097 4.106 1.00 93.06 81 ASP A N 1
ATOM 610 C CA . ASP A 1 81 ? 2.424 -10.217 3.193 1.00 93.06 81 ASP A CA 1
ATOM 611 C C . ASP A 1 81 ? 1.122 -9.997 2.405 1.00 93.06 81 ASP A C 1
ATOM 613 O O . ASP A 1 81 ? 1.073 -10.212 1.190 1.00 93.06 81 ASP A O 1
ATOM 617 N N . GLU A 1 82 ? 0.077 -9.496 3.072 1.00 91.75 82 GLU A N 1
ATOM 618 C CA . GLU A 1 82 ? -1.187 -9.136 2.418 1.00 91.75 82 GLU A CA 1
ATOM 619 C C . GLU A 1 82 ? -1.015 -7.948 1.466 1.00 91.75 82 GLU A C 1
ATOM 621 O O . GLU A 1 82 ? -1.579 -7.941 0.368 1.00 91.75 82 GLU A O 1
ATOM 626 N N . VAL A 1 83 ? -0.192 -6.968 1.840 1.00 92.69 83 VAL A N 1
ATOM 627 C CA . VAL A 1 83 ? 0.131 -5.829 0.980 1.00 92.69 83 VAL A CA 1
ATOM 628 C C . VAL A 1 83 ? 0.895 -6.288 -0.266 1.00 92.69 83 VAL A C 1
ATOM 630 O O . VAL A 1 83 ? 0.532 -5.927 -1.385 1.00 92.69 83 VAL A O 1
ATOM 633 N N . ALA A 1 84 ? 1.911 -7.138 -0.114 1.00 92.00 84 ALA A N 1
ATOM 634 C CA . ALA A 1 84 ? 2.682 -7.646 -1.248 1.00 92.00 84 ALA A CA 1
ATOM 635 C C . ALA A 1 84 ? 1.816 -8.464 -2.221 1.00 92.00 84 ALA A C 1
ATOM 637 O O . ALA A 1 84 ? 1.930 -8.315 -3.444 1.00 92.00 84 ALA A O 1
ATOM 638 N N . LYS A 1 85 ? 0.916 -9.298 -1.685 1.00 90.94 85 LYS A N 1
ATOM 639 C CA . LYS A 1 85 ? -0.009 -10.131 -2.465 1.00 90.94 85 LYS A CA 1
ATOM 640 C C . LYS A 1 85 ? -1.010 -9.299 -3.265 1.00 90.94 85 LYS A C 1
ATOM 642 O O . LYS A 1 85 ? -1.265 -9.607 -4.427 1.00 90.94 85 LYS A O 1
ATOM 647 N N . ASN A 1 86 ? -1.565 -8.256 -2.653 1.00 89.94 86 ASN A N 1
ATOM 648 C CA . ASN A 1 86 ? -2.645 -7.461 -3.235 1.00 89.94 86 ASN A CA 1
ATOM 649 C C . ASN A 1 86 ? -2.157 -6.153 -3.874 1.00 89.94 86 ASN A C 1
ATOM 651 O O . ASN A 1 86 ? -2.977 -5.317 -4.239 1.00 89.94 86 ASN A O 1
ATOM 655 N N . TYR A 1 87 ? -0.843 -5.980 -4.062 1.00 89.44 87 TYR A N 1
ATOM 656 C CA . TYR A 1 87 ? -0.258 -4.702 -4.477 1.00 89.44 87 TYR A CA 1
ATOM 657 C C . TYR A 1 87 ? -0.876 -4.089 -5.741 1.00 89.44 87 TYR A C 1
ATOM 659 O O . TYR A 1 87 ? -1.035 -2.877 -5.830 1.00 89.44 87 TYR A O 1
ATOM 667 N N . ALA A 1 88 ? -1.274 -4.921 -6.706 1.00 87.75 88 ALA A N 1
ATOM 668 C CA . ALA A 1 88 ? -1.899 -4.468 -7.951 1.00 87.75 88 ALA A CA 1
ATOM 669 C C . ALA A 1 88 ? -3.253 -3.754 -7.755 1.00 87.75 88 ALA A C 1
ATOM 671 O O . ALA A 1 88 ? -3.728 -3.103 -8.681 1.00 87.75 88 ALA A O 1
ATOM 672 N N . LEU A 1 89 ? -3.871 -3.898 -6.581 1.00 86.25 89 LEU A N 1
ATOM 673 C CA . LEU A 1 89 ? -5.146 -3.279 -6.222 1.00 86.25 89 LEU A CA 1
ATOM 674 C C . LEU A 1 89 ? -4.966 -1.956 -5.462 1.00 86.25 89 LEU A C 1
ATOM 676 O O . LEU A 1 89 ? -5.932 -1.210 -5.320 1.00 86.25 89 LEU A O 1
ATOM 680 N N . PHE A 1 90 ? -3.758 -1.647 -4.973 1.00 89.88 90 PHE A N 1
ATOM 681 C CA . PHE A 1 90 ? -3.488 -0.382 -4.291 1.00 89.88 90 PHE A CA 1
ATOM 682 C C . PHE A 1 90 ? -3.133 0.694 -5.309 1.00 89.88 90 PHE A C 1
ATOM 684 O O . PHE A 1 90 ? -1.988 0.838 -5.739 1.00 89.88 90 PHE A O 1
ATOM 691 N N . ASP A 1 91 ? -4.146 1.458 -5.688 1.00 90.56 91 ASP A N 1
ATOM 692 C CA . ASP A 1 91 ? -3.995 2.636 -6.521 1.00 90.56 91 ASP A CA 1
ATOM 693 C C . ASP A 1 91 ? -3.908 3.924 -5.686 1.00 90.56 91 ASP A C 1
ATOM 695 O O . ASP A 1 91 ? -3.886 3.925 -4.451 1.00 90.56 91 ASP A O 1
ATOM 699 N N . TYR A 1 92 ? -3.845 5.054 -6.387 1.00 87.69 92 TYR A N 1
ATOM 700 C CA . TYR A 1 92 ? -3.810 6.368 -5.759 1.00 87.69 92 TYR A CA 1
ATOM 701 C C . TYR A 1 92 ? -5.056 6.666 -4.911 1.00 87.69 92 TYR A C 1
ATOM 703 O O . TYR A 1 92 ? -4.938 7.302 -3.865 1.00 87.69 92 TYR A O 1
ATOM 711 N N . GLY A 1 93 ? -6.231 6.176 -5.318 1.00 90.06 93 GLY A N 1
ATOM 712 C CA . GLY A 1 93 ? -7.479 6.379 -4.583 1.00 90.06 93 GLY A CA 1
ATOM 713 C C . GLY A 1 93 ? -7.465 5.673 -3.230 1.00 90.06 93 GLY A C 1
ATOM 714 O O . GLY A 1 93 ? -7.851 6.261 -2.218 1.00 90.06 93 GLY A O 1
ATOM 715 N N . PHE A 1 94 ? -6.945 4.446 -3.184 1.00 91.38 94 PHE A N 1
ATOM 716 C CA . PHE A 1 94 ? -6.728 3.737 -1.926 1.00 91.38 94 PHE A CA 1
ATOM 717 C C . PHE A 1 94 ? -5.740 4.479 -1.015 1.00 91.38 94 PHE A C 1
ATOM 719 O O . PHE A 1 94 ? -6.018 4.670 0.169 1.00 91.38 94 PHE A O 1
ATOM 726 N N . MET A 1 95 ? -4.608 4.935 -1.563 1.00 91.31 95 MET A N 1
ATOM 727 C CA . MET A 1 95 ? -3.589 5.660 -0.792 1.00 91.31 95 MET A CA 1
ATOM 728 C C . MET A 1 95 ? -4.123 6.963 -0.194 1.00 91.31 95 MET A C 1
ATOM 730 O O . MET A 1 95 ? -3.838 7.266 0.961 1.00 91.31 95 MET A O 1
ATOM 734 N N . GLN A 1 96 ? -4.939 7.709 -0.942 1.00 91.75 96 GLN A N 1
ATOM 735 C CA . GLN A 1 96 ? -5.562 8.925 -0.428 1.00 91.75 96 GLN A CA 1
ATOM 736 C C . GLN A 1 96 ? -6.465 8.627 0.778 1.00 91.75 96 GLN A C 1
ATOM 738 O O . GLN A 1 96 ? -6.388 9.313 1.794 1.00 91.75 96 GLN A O 1
ATOM 743 N N . ARG A 1 97 ? -7.270 7.562 0.705 1.00 91.00 97 ARG A N 1
ATOM 744 C CA . ARG A 1 97 ? -8.152 7.147 1.807 1.00 91.00 97 ARG A CA 1
ATOM 745 C C . ARG A 1 97 ? -7.383 6.644 3.026 1.00 91.00 97 ARG A C 1
ATOM 747 O O . ARG A 1 97 ? -7.823 6.863 4.149 1.00 91.00 97 ARG A O 1
ATOM 754 N N . LEU A 1 98 ? -6.243 5.987 2.816 1.00 92.38 98 LEU A N 1
ATOM 755 C CA . LEU A 1 98 ? -5.349 5.570 3.897 1.00 92.38 98 LEU A CA 1
ATOM 756 C C . LEU A 1 98 ? -4.790 6.783 4.655 1.00 92.38 98 LEU A C 1
ATOM 758 O O . LEU A 1 98 ? -4.807 6.793 5.883 1.00 92.38 98 LEU A O 1
ATOM 762 N N . GLU A 1 99 ? -4.363 7.824 3.940 1.00 92.81 99 GLU A N 1
ATOM 763 C CA . GLU A 1 99 ? -3.894 9.077 4.548 1.00 92.81 99 GLU A CA 1
ATOM 764 C C . GLU A 1 99 ? -5.038 9.840 5.246 1.00 92.81 99 GLU A C 1
ATOM 766 O O . GLU A 1 99 ? -4.858 10.365 6.345 1.00 92.81 99 GLU A O 1
ATOM 771 N N . GLU A 1 100 ? -6.247 9.849 4.672 1.00 93.31 100 GLU A N 1
ATOM 772 C CA . GLU A 1 100 ? -7.441 10.406 5.326 1.00 93.31 100 GLU A CA 1
ATOM 773 C C . GLU A 1 100 ? -7.778 9.663 6.628 1.00 93.31 100 GLU A C 1
ATOM 775 O O . GLU A 1 100 ? -8.059 10.303 7.643 1.00 93.31 100 GLU A O 1
ATOM 780 N N . ALA A 1 101 ? -7.705 8.328 6.629 1.00 90.19 101 ALA A N 1
ATOM 781 C CA . ALA A 1 101 ? -7.915 7.511 7.821 1.00 90.19 101 ALA A CA 1
ATOM 782 C C . ALA A 1 101 ? -6.834 7.773 8.880 1.00 90.19 101 ALA A C 1
ATOM 784 O O . ALA A 1 101 ? -7.148 7.952 10.055 1.00 90.19 101 ALA A O 1
ATOM 785 N N . LYS A 1 102 ? -5.568 7.892 8.463 1.00 92.12 102 LYS A N 1
ATOM 786 C CA . LYS A 1 102 ? -4.440 8.250 9.334 1.00 92.12 102 LYS A CA 1
ATOM 787 C C . LYS A 1 102 ? -4.637 9.610 10.005 1.00 92.12 102 LYS A C 1
ATOM 789 O O . LYS A 1 102 ? -4.352 9.754 11.190 1.00 92.12 102 LYS A O 1
ATOM 794 N N . ALA A 1 103 ? -5.156 10.593 9.270 1.00 91.69 103 ALA A N 1
ATOM 795 C CA . ALA A 1 103 ? -5.446 11.923 9.802 1.00 91.69 103 ALA A CA 1
ATOM 796 C C . ALA A 1 103 ? -6.637 11.945 10.779 1.00 91.69 103 ALA A C 1
ATOM 798 O O . ALA A 1 103 ? -6.700 12.817 11.646 1.00 91.69 103 ALA A O 1
ATOM 799 N N . GLN A 1 104 ? -7.585 11.015 10.635 1.00 92.19 104 GLN A N 1
ATOM 800 C CA . GLN A 1 104 ? -8.786 10.920 11.473 1.00 92.19 104 GLN A CA 1
ATOM 801 C C . GLN A 1 104 ? -8.597 10.031 12.708 1.00 92.19 104 GLN A C 1
ATOM 803 O O . GLN A 1 104 ? -9.336 10.180 13.684 1.00 92.19 104 GLN A O 1
ATOM 808 N N . ALA A 1 105 ? -7.627 9.117 12.680 1.00 90.31 105 ALA A N 1
ATOM 809 C CA . ALA A 1 105 ? -7.396 8.168 13.755 1.00 90.31 105 ALA A CA 1
ATOM 810 C C . ALA A 1 105 ? -6.976 8.868 15.055 1.00 90.31 105 ALA A C 1
ATOM 812 O O . ALA A 1 105 ? -6.137 9.773 15.076 1.00 90.31 105 ALA A O 1
ATOM 813 N N . ALA A 1 106 ? -7.544 8.416 16.175 1.00 88.94 106 ALA A N 1
ATOM 814 C CA . ALA A 1 106 ? -7.188 8.943 17.484 1.00 88.94 106 ALA A CA 1
ATOM 815 C C . ALA A 1 106 ? -5.722 8.591 17.814 1.00 88.94 106 ALA A C 1
ATOM 817 O O . ALA A 1 106 ? -5.357 7.409 17.752 1.00 88.94 106 ALA A O 1
ATOM 818 N N . PRO A 1 107 ? -4.875 9.565 18.201 1.00 88.56 107 PRO A N 1
ATOM 819 C CA . PRO A 1 107 ? -3.480 9.297 18.531 1.00 88.56 107 PRO A CA 1
ATOM 820 C C . PRO A 1 107 ? -3.343 8.248 19.639 1.00 88.56 107 PRO A C 1
ATOM 822 O O . PRO A 1 107 ? -3.975 8.360 20.688 1.00 88.56 107 PRO A O 1
ATOM 825 N N . GLY A 1 108 ? -2.501 7.237 19.414 1.00 85.25 108 GLY A N 1
ATOM 826 C CA . GLY A 1 108 ? -2.255 6.159 20.379 1.00 85.25 108 GLY A CA 1
ATOM 827 C C . GLY A 1 108 ? -3.347 5.086 20.451 1.00 85.25 108 GLY A C 1
ATOM 828 O O . GLY A 1 108 ? -3.273 4.229 21.326 1.00 85.25 108 GLY A O 1
ATOM 829 N N . SER A 1 109 ? -4.341 5.117 19.558 1.00 91.69 109 SER A N 1
ATOM 830 C CA . SER A 1 109 ? -5.293 4.012 19.400 1.00 91.69 109 SER A CA 1
ATOM 831 C C . SER A 1 109 ? -4.665 2.818 18.674 1.00 91.69 109 SER A C 1
ATOM 833 O O . SER A 1 109 ? -3.758 2.985 17.853 1.00 91.69 109 SER A O 1
ATOM 835 N N . ASP A 1 110 ? -5.193 1.618 18.932 1.00 89.25 110 ASP A N 1
ATOM 836 C CA . ASP A 1 110 ? -4.817 0.401 18.199 1.00 89.25 110 ASP A CA 1
ATOM 837 C C . ASP A 1 110 ? -5.069 0.561 16.690 1.00 89.25 110 ASP A C 1
ATOM 839 O O . ASP A 1 110 ? -4.268 0.121 15.866 1.00 89.25 110 ASP A O 1
ATOM 843 N N . GLU A 1 111 ? -6.140 1.275 16.328 1.00 89.38 111 GLU A N 1
ATOM 844 C CA . GLU A 1 111 ? -6.460 1.648 14.949 1.00 89.38 111 GLU A CA 1
ATOM 845 C C . GLU A 1 111 ? -5.353 2.505 14.322 1.00 89.38 111 GLU A C 1
ATOM 847 O O . GLU A 1 111 ? -4.858 2.171 13.249 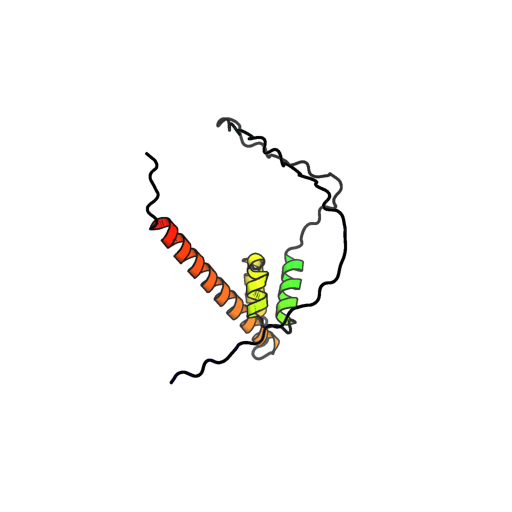1.00 89.38 111 GLU A O 1
ATOM 852 N N . ALA A 1 112 ? -4.894 3.562 15.002 1.00 91.81 112 ALA A N 1
ATOM 853 C CA . ALA A 1 112 ? -3.798 4.395 14.506 1.00 91.81 112 ALA A CA 1
ATOM 854 C C . ALA A 1 112 ? -2.500 3.589 14.323 1.00 91.81 112 ALA A C 1
ATOM 856 O O . ALA A 1 112 ? -1.798 3.770 13.329 1.00 91.81 112 ALA A O 1
ATOM 857 N N . GLY A 1 113 ? -2.200 2.672 15.251 1.00 92.19 113 GLY A N 1
ATOM 858 C CA . GLY A 1 113 ? -1.049 1.774 15.136 1.00 92.19 113 GLY A CA 1
ATOM 859 C C . GLY A 1 113 ? -1.148 0.849 13.922 1.00 92.19 113 GLY A C 1
ATOM 860 O O . GLY A 1 113 ? -0.174 0.676 13.189 1.00 92.19 113 GLY A O 1
ATOM 861 N N . ARG A 1 114 ? -2.340 0.304 13.666 1.00 92.50 114 ARG A N 1
ATOM 862 C CA . ARG A 1 114 ? -2.585 -0.580 12.525 1.00 92.50 114 ARG A CA 1
ATOM 863 C C . ARG A 1 114 ? -2.558 0.161 11.190 1.00 92.50 114 ARG A C 1
ATOM 865 O O . ARG A 1 114 ? -2.018 -0.357 10.215 1.00 92.50 114 ARG A O 1
ATOM 872 N N . ILE A 1 115 ? -3.097 1.376 11.144 1.00 94.06 115 ILE A N 1
ATOM 873 C CA . ILE A 1 115 ? -3.040 2.248 9.966 1.00 94.06 115 ILE A CA 1
ATOM 874 C C . ILE A 1 115 ? -1.589 2.593 9.623 1.00 94.06 115 ILE A C 1
ATOM 876 O O . ILE A 1 115 ? -1.206 2.507 8.457 1.00 94.06 115 ILE A O 1
ATOM 880 N N . GLU A 1 116 ? -0.767 2.918 10.624 1.00 94.19 116 GLU A N 1
ATOM 881 C CA . GLU A 1 116 ? 0.663 3.168 10.416 1.00 94.19 116 GLU A CA 1
ATOM 882 C C . GLU A 1 116 ? 1.387 1.921 9.888 1.00 94.19 116 GLU A C 1
ATOM 884 O O . GLU A 1 116 ? 2.200 2.019 8.972 1.00 94.19 116 GLU A O 1
ATOM 889 N N . GLU A 1 117 ? 1.066 0.734 10.412 1.00 94.38 117 GLU A N 1
ATOM 890 C CA . GLU A 1 117 ? 1.632 -0.529 9.925 1.00 94.38 117 GLU A CA 1
ATOM 891 C C . GLU A 1 117 ? 1.311 -0.761 8.438 1.00 94.38 117 GLU A C 1
ATOM 893 O O . GLU A 1 117 ? 2.200 -1.120 7.660 1.00 94.38 117 GLU A O 1
ATOM 898 N N . VAL A 1 118 ? 0.062 -0.511 8.027 1.00 93.81 118 VAL A N 1
ATOM 899 C CA . VAL A 1 118 ? -0.360 -0.593 6.618 1.00 93.81 118 VAL A CA 1
ATOM 900 C C . VAL A 1 118 ? 0.373 0.427 5.755 1.00 93.81 118 VAL A C 1
ATOM 902 O O . VAL A 1 118 ? 0.865 0.072 4.684 1.00 93.81 118 VAL A O 1
ATOM 905 N N . ASP A 1 119 ? 0.478 1.670 6.218 1.00 94.69 119 ASP A N 1
ATOM 906 C CA . ASP A 1 119 ? 1.157 2.750 5.501 1.00 94.69 119 ASP A CA 1
ATOM 907 C C . ASP A 1 119 ? 2.638 2.431 5.253 1.00 94.69 119 ASP A C 1
ATOM 909 O O . ASP A 1 119 ? 3.131 2.491 4.121 1.00 94.69 119 ASP A O 1
ATOM 913 N N . VAL A 1 120 ? 3.343 1.992 6.297 1.00 95.69 120 VAL A N 1
ATOM 914 C CA . VAL A 1 120 ? 4.751 1.592 6.208 1.00 95.69 120 VAL A CA 1
ATOM 915 C C . VAL A 1 120 ? 4.926 0.390 5.279 1.00 95.69 120 VAL A C 1
ATOM 917 O O . VAL A 1 120 ? 5.822 0.398 4.429 1.00 95.69 120 VAL A O 1
ATOM 920 N N . ALA A 1 121 ? 4.074 -0.632 5.399 1.00 95.38 121 ALA A N 1
ATOM 921 C CA . ALA A 1 121 ? 4.131 -1.812 4.541 1.00 95.38 121 ALA A CA 1
ATOM 922 C C . ALA A 1 121 ? 3.921 -1.455 3.062 1.00 95.38 121 ALA A C 1
ATOM 924 O O . ALA A 1 121 ? 4.673 -1.917 2.200 1.00 95.38 121 ALA A O 1
ATOM 925 N N . LEU A 1 122 ? 2.947 -0.590 2.767 1.00 94.69 122 LEU A N 1
ATOM 926 C CA . LEU A 1 122 ? 2.634 -0.158 1.408 1.00 94.69 122 LEU A CA 1
ATOM 927 C C . LEU A 1 122 ? 3.767 0.662 0.788 1.00 94.69 122 LEU A C 1
ATOM 929 O O . LEU A 1 122 ? 4.180 0.390 -0.343 1.00 94.69 122 LEU A O 1
ATOM 933 N N . LYS A 1 123 ? 4.312 1.628 1.535 1.00 93.81 123 LYS A N 1
ATOM 934 C CA . LYS A 1 123 ? 5.448 2.453 1.093 1.00 93.81 123 LYS A CA 1
ATOM 935 C C . LYS A 1 123 ? 6.705 1.607 0.869 1.00 93.81 123 LYS A C 1
ATOM 937 O O . LYS A 1 123 ? 7.406 1.805 -0.124 1.00 93.81 123 LYS A O 1
ATOM 942 N N . SER A 1 124 ? 6.959 0.627 1.736 1.00 95.38 124 SER A N 1
ATOM 943 C CA . SER A 1 124 ? 8.077 -0.314 1.594 1.00 95.38 124 SER A CA 1
ATOM 944 C C . SER A 1 124 ? 7.951 -1.179 0.333 1.00 95.38 124 SER A C 1
ATOM 946 O O . SER A 1 124 ? 8.888 -1.268 -0.463 1.00 95.38 124 SER A O 1
ATOM 948 N N . GLU A 1 125 ? 6.773 -1.757 0.090 1.00 94.69 125 GLU A N 1
ATOM 949 C CA . GLU A 1 125 ? 6.519 -2.583 -1.097 1.00 94.69 125 GLU A CA 1
ATOM 950 C C . GLU A 1 125 ? 6.599 -1.763 -2.396 1.00 94.69 125 GLU A C 1
ATOM 952 O O . GLU A 1 125 ? 7.164 -2.218 -3.395 1.00 94.69 125 GLU A O 1
ATOM 957 N N . MET A 1 126 ? 6.106 -0.522 -2.376 1.00 93.56 126 MET A N 1
ATOM 958 C CA . MET A 1 126 ? 6.246 0.409 -3.497 1.00 93.56 126 MET A CA 1
ATOM 959 C C . MET A 1 126 ? 7.713 0.711 -3.804 1.00 93.56 126 MET A C 1
ATOM 961 O O . MET A 1 126 ? 8.130 0.619 -4.960 1.00 93.56 126 MET A O 1
ATOM 965 N N . ALA A 1 127 ? 8.511 1.019 -2.779 1.00 94.56 127 ALA A N 1
ATOM 966 C CA . ALA A 1 127 ? 9.938 1.273 -2.939 1.00 94.56 127 ALA A CA 1
ATOM 967 C C . ALA A 1 127 ? 10.671 0.048 -3.510 1.00 94.56 127 ALA A C 1
ATOM 969 O O . ALA A 1 127 ? 11.482 0.190 -4.428 1.00 94.56 127 ALA A O 1
ATOM 970 N N . ARG A 1 128 ? 10.342 -1.161 -3.031 1.00 95.88 128 ARG A N 1
ATOM 971 C CA . ARG A 1 128 ? 10.900 -2.418 -3.550 1.00 95.88 128 ARG A CA 1
ATOM 972 C C . ARG A 1 128 ? 10.618 -2.581 -5.044 1.00 95.88 128 ARG A C 1
ATOM 974 O O . ARG A 1 128 ? 11.544 -2.805 -5.821 1.00 95.88 128 ARG A O 1
ATOM 981 N N . ARG A 1 129 ? 9.361 -2.409 -5.465 1.00 92.25 129 ARG A N 1
ATOM 982 C CA . ARG A 1 129 ? 8.959 -2.555 -6.875 1.00 92.25 129 ARG A CA 1
ATOM 983 C C . ARG A 1 129 ? 9.542 -1.478 -7.777 1.00 92.25 129 ARG A C 1
ATOM 985 O O . ARG A 1 129 ? 9.925 -1.777 -8.905 1.00 92.25 129 ARG A O 1
ATOM 992 N N . MET A 1 130 ? 9.648 -0.245 -7.288 1.00 92.44 130 MET A N 1
ATOM 993 C CA . MET A 1 130 ? 10.349 0.818 -8.009 1.00 92.44 130 MET A CA 1
ATOM 994 C C . MET A 1 130 ? 11.830 0.480 -8.206 1.00 92.44 130 MET A C 1
ATOM 996 O O . MET A 1 130 ? 12.350 0.676 -9.302 1.00 92.44 130 MET A O 1
ATOM 1000 N N . GLY A 1 131 ? 12.494 -0.074 -7.187 1.00 93.75 131 GLY A N 1
ATOM 1001 C CA . GLY A 1 131 ? 13.875 -0.547 -7.296 1.00 93.75 131 GLY A CA 1
ATOM 1002 C C . GLY A 1 131 ? 14.037 -1.660 -8.335 1.00 93.75 131 GLY A C 1
ATOM 1003 O O . GLY A 1 131 ? 14.921 -1.591 -9.187 1.00 93.75 131 GLY A O 1
ATOM 1004 N N . GLU A 1 132 ? 13.139 -2.646 -8.325 1.00 93.06 132 GLU A N 1
ATOM 1005 C CA . GLU A 1 132 ? 13.126 -3.740 -9.308 1.00 93.06 132 GLU A CA 1
ATOM 1006 C C . GLU A 1 132 ? 12.890 -3.235 -10.735 1.00 93.06 132 GLU A C 1
ATOM 1008 O O . GLU A 1 132 ? 13.584 -3.648 -11.664 1.00 93.06 132 GLU A O 1
ATOM 1013 N N . ALA A 1 133 ? 11.958 -2.296 -10.912 1.00 90.25 133 ALA A N 1
ATOM 1014 C CA . ALA A 1 133 ? 11.698 -1.668 -12.202 1.00 90.25 133 ALA A CA 1
ATOM 1015 C C . ALA A 1 133 ? 12.902 -0.851 -12.698 1.00 90.25 133 ALA A C 1
ATOM 1017 O O . ALA A 1 133 ? 13.227 -0.900 -13.885 1.00 90.25 133 ALA A O 1
ATOM 1018 N N . ALA A 1 134 ? 13.590 -0.132 -11.807 1.00 91.38 134 ALA A N 1
ATOM 1019 C CA . ALA A 1 134 ? 14.784 0.634 -12.149 1.00 91.38 134 ALA A CA 1
ATOM 1020 C C . ALA A 1 134 ? 15.945 -0.272 -12.594 1.00 91.38 134 ALA A C 1
ATOM 1022 O O . ALA A 1 134 ? 16.591 0.013 -13.604 1.00 91.38 134 ALA A O 1
ATOM 1023 N N . GLU A 1 135 ? 16.183 -1.389 -11.900 1.00 91.19 135 GLU A N 1
ATOM 1024 C CA . GLU A 1 135 ? 17.206 -2.363 -12.307 1.00 91.19 135 GLU A CA 1
ATOM 1025 C C . GLU A 1 135 ? 16.834 -3.075 -13.617 1.00 91.19 135 GLU A C 1
ATOM 1027 O O . GLU A 1 135 ? 17.692 -3.254 -14.485 1.00 91.19 135 GLU A O 1
ATOM 1032 N N . ALA A 1 136 ? 15.555 -3.403 -13.829 1.00 88.88 136 ALA A N 1
ATOM 1033 C CA . ALA A 1 136 ? 15.086 -3.944 -15.104 1.00 88.88 136 ALA A CA 1
ATOM 1034 C C . ALA A 1 136 ? 15.286 -2.944 -16.258 1.00 88.88 136 ALA A C 1
ATOM 1036 O O . ALA A 1 136 ? 15.795 -3.311 -17.317 1.00 88.88 136 ALA A O 1
ATOM 1037 N N . LEU A 1 137 ? 14.958 -1.665 -16.047 1.00 87.69 137 LEU A N 1
ATOM 1038 C CA . LEU A 1 137 ? 15.164 -0.605 -17.036 1.00 87.69 137 LEU A CA 1
ATOM 1039 C C . LEU A 1 137 ? 16.651 -0.433 -17.364 1.00 87.69 137 LEU A C 1
ATOM 1041 O O . LEU A 1 137 ? 17.032 -0.358 -18.531 1.00 87.69 137 LEU A O 1
ATOM 1045 N N . LYS A 1 138 ? 17.504 -0.419 -16.338 1.00 89.00 138 LYS A N 1
ATOM 1046 C CA . LYS A 1 138 ? 18.958 -0.371 -16.497 1.00 89.00 138 LYS A CA 1
ATOM 1047 C C . LYS A 1 138 ? 19.466 -1.565 -17.304 1.00 89.00 138 LYS A C 1
ATOM 1049 O O . LYS A 1 138 ? 20.289 -1.371 -18.195 1.00 89.00 138 LYS A O 1
ATOM 1054 N N . SER A 1 139 ? 18.957 -2.772 -17.053 1.00 82.25 139 SER A N 1
ATOM 1055 C CA . SER A 1 139 ? 19.294 -3.968 -17.835 1.00 82.25 139 SER A CA 1
ATOM 1056 C C . SER A 1 139 ? 18.907 -3.822 -19.310 1.00 82.25 139 SER A C 1
ATOM 1058 O O . SER A 1 139 ? 19.718 -4.131 -20.177 1.00 82.25 139 SER A O 1
ATOM 1060 N N . VAL A 1 140 ? 17.722 -3.284 -19.612 1.00 83.06 140 VAL A N 1
ATOM 1061 C CA . VAL A 1 140 ? 17.275 -3.050 -20.997 1.00 83.06 140 VAL A CA 1
ATOM 1062 C C . VAL A 1 140 ? 18.137 -2.001 -21.702 1.00 83.06 140 VAL A C 1
ATOM 1064 O O . VAL A 1 140 ? 18.562 -2.226 -22.830 1.00 83.06 140 VAL A O 1
ATOM 1067 N N . LEU A 1 141 ? 18.430 -0.877 -21.042 1.00 81.62 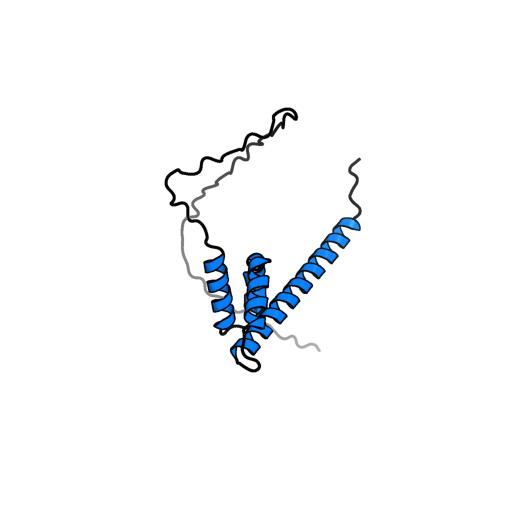141 LEU A N 1
ATOM 1068 C CA . LEU A 1 141 ? 19.200 0.228 -21.630 1.00 81.62 141 LEU A CA 1
ATOM 1069 C C . LEU A 1 141 ? 20.684 -0.105 -21.830 1.00 81.62 141 LEU A C 1
ATOM 1071 O O . LEU A 1 141 ? 21.326 0.448 -22.719 1.00 81.62 141 LEU A O 1
ATOM 1075 N N . THR A 1 142 ? 21.238 -0.974 -20.984 1.00 78.75 142 THR A N 1
ATOM 1076 C CA . THR A 1 142 ? 22.646 -1.400 -21.063 1.00 78.75 142 THR A CA 1
ATOM 1077 C C . THR A 1 142 ? 22.835 -2.676 -21.877 1.00 78.75 142 THR A C 1
ATOM 1079 O O . THR A 1 142 ? 23.965 -3.001 -22.242 1.00 78.75 142 THR A O 1
ATOM 1082 N N . SER A 1 143 ? 21.748 -3.388 -22.192 1.00 68.94 143 SER A N 1
ATOM 1083 C CA . SER A 1 143 ? 21.794 -4.538 -23.084 1.00 68.94 143 SER A CA 1
ATOM 1084 C C . SER A 1 143 ? 22.218 -4.070 -24.477 1.00 68.94 143 SER A C 1
ATOM 1086 O O . SER A 1 143 ? 21.585 -3.161 -25.029 1.00 68.94 143 SER A O 1
ATOM 1088 N N . PRO A 1 144 ? 23.269 -4.661 -25.076 1.00 67.62 144 PRO A N 1
ATOM 1089 C CA . PRO A 1 144 ? 23.584 -4.415 -26.468 1.00 67.62 144 PRO A CA 1
ATOM 1090 C C . PRO A 1 144 ? 22.402 -4.940 -27.274 1.00 67.62 144 PRO A C 1
ATOM 1092 O O . PRO A 1 144 ? 22.254 -6.140 -27.501 1.00 67.62 144 PRO A O 1
ATOM 1095 N N . SER A 1 145 ? 21.517 -4.027 -27.663 1.00 61.25 145 SER A N 1
ATOM 1096 C CA . SER A 1 145 ? 20.458 -4.325 -28.610 1.00 61.25 145 SER A CA 1
ATOM 1097 C C . SER A 1 145 ? 21.163 -4.862 -29.846 1.00 61.25 145 SER A C 1
ATOM 1099 O O . SER A 1 145 ? 21.953 -4.140 -30.457 1.00 61.25 145 SER A O 1
ATOM 1101 N N . ALA A 1 146 ? 20.957 -6.139 -30.172 1.00 54.75 146 ALA A N 1
ATOM 1102 C CA . ALA A 1 146 ? 21.425 -6.683 -31.431 1.00 54.75 146 ALA A CA 1
ATOM 1103 C C . ALA A 1 146 ? 20.745 -5.863 -32.528 1.00 54.75 146 ALA A C 1
ATOM 1105 O O . ALA A 1 146 ? 19.559 -6.039 -32.806 1.00 54.75 146 ALA A O 1
ATOM 1106 N N . VAL A 1 147 ? 21.481 -4.912 -33.102 1.00 53.91 147 VAL A N 1
ATOM 1107 C CA . VAL A 1 147 ? 21.109 -4.301 -34.368 1.00 53.91 147 VAL A CA 1
ATOM 1108 C C . VAL A 1 147 ? 21.185 -5.448 -35.364 1.00 53.91 147 VAL A C 1
ATOM 1110 O O . VAL A 1 147 ? 22.268 -5.828 -35.803 1.00 53.91 147 VAL A O 1
ATOM 1113 N N . VAL A 1 148 ? 20.044 -6.075 -35.634 1.00 50.44 148 VAL A N 1
ATOM 1114 C CA . VAL A 1 148 ? 19.908 -6.983 -36.767 1.00 50.44 148 VAL A CA 1
ATOM 1115 C C . VAL A 1 148 ? 19.979 -6.085 -38.003 1.00 50.44 148 VAL A C 1
ATOM 1117 O O . VAL A 1 148 ? 18.990 -5.446 -38.356 1.00 50.44 148 VAL A O 1
ATOM 1120 N N . MET A 1 149 ? 21.186 -5.947 -38.558 1.00 42.03 149 MET A N 1
ATOM 1121 C CA . MET A 1 149 ? 21.426 -5.445 -39.915 1.00 42.03 149 MET A CA 1
ATOM 1122 C C . MET A 1 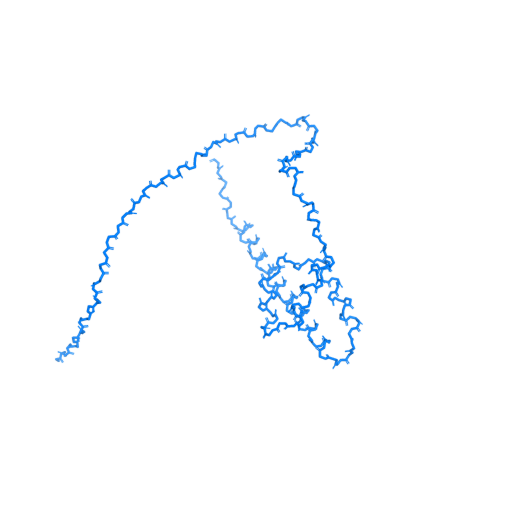149 ? 21.242 -6.577 -40.918 1.00 42.03 149 MET A C 1
ATOM 1124 O O . MET A 1 149 ? 21.687 -7.707 -40.608 1.00 42.03 149 MET A O 1
#

pLDDT: mean 71.25, std 21.85, range [35.66, 95.88]

Foldseek 3Di:
DDDDDDDDDDDDDDDDDDDDPDDDPPPPPDDDPPPPDDPPDDDDDPPPDDPPDDPPPDPDLVVVLVVLVVCLLPPPDQSLVSCLVCVVSDDPVSVVVLVVQCVVDDPPDPSNVSSVSNVVSNVVSVVVVVVVVVVVVVCVVPPPPPPPD

Radius of gyration: 28.5 Å; chains: 1; bounding box: 71×63×64 Å

Sequence (149 aa):
MLAALAVAAYQPPCLARSSGLQSTTLRRAVAPVANIIDPNEPSSEVRRAGPADAPEQRIDSEETYRIMFRTLMETENKVADEVAKNYALFDYGFMQRLEEAKAQAAPGSDEAGRIEEVDVALKSEMARRMGEAAEALKSVLTSPSAVVM

Secondary structure (DSSP, 8-state):
---PPPPPP-PPPP------------------------TTS----------TTS------HHHHHHHHHHHHHH-SS-HHHHHHHHGGG--HHHHHHHHHHHHHSPTT-HHHHHHHHHHHHHHHHHHHHHHHHHHHHHHHHHS------